Protein AF-A0A928PLF3-F1 (afdb_monomer)

pLDDT: mean 90.2, std 7.39, range [55.94, 96.0]

Mean predicted aligned error: 3.73 Å

Structure (mmCIF, N/CA/C/O backbone):
data_AF-A0A928PLF3-F1
#
_entry.id   AF-A0A928PLF3-F1
#
lo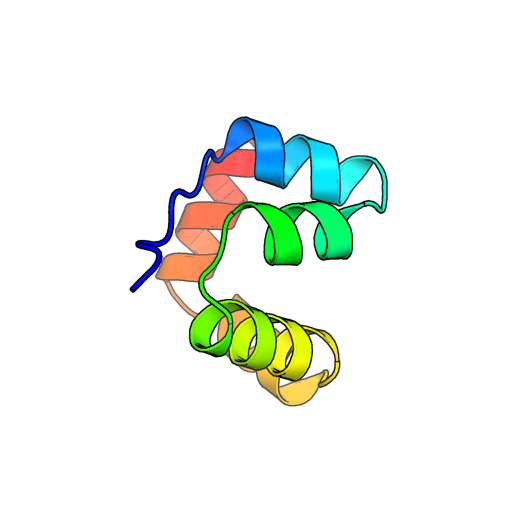op_
_atom_site.group_PDB
_atom_site.id
_atom_site.type_symbol
_atom_site.label_atom_id
_atom_site.label_alt_id
_atom_site.label_comp_id
_atom_site.label_asym_id
_atom_site.label_entity_id
_atom_site.label_seq_id
_atom_site.pdbx_PDB_ins_code
_atom_site.Cartn_x
_atom_site.Cartn_y
_atom_site.Cartn_z
_atom_site.occupancy
_atom_site.B_iso_or_equiv
_atom_site.auth_seq_id
_atom_site.auth_comp_id
_atom_site.auth_asym_id
_atom_site.auth_atom_id
_atom_site.pdbx_PDB_model_num
ATOM 1 N N . MET A 1 1 ? -16.146 8.757 -13.806 1.00 55.94 1 MET A N 1
ATOM 2 C CA . MET A 1 1 ? -14.874 8.158 -13.340 1.00 55.94 1 MET A CA 1
ATOM 3 C C . MET A 1 1 ? -14.805 8.341 -11.829 1.00 55.94 1 MET A C 1
ATOM 5 O O . MET A 1 1 ? -15.078 9.448 -11.380 1.00 55.94 1 MET A O 1
ATOM 9 N N . LYS A 1 2 ? -14.544 7.285 -11.041 1.00 59.41 2 LYS A N 1
ATOM 10 C CA . LYS A 1 2 ? -14.341 7.418 -9.582 1.00 59.41 2 LYS A CA 1
ATOM 11 C C . LYS A 1 2 ? -13.056 8.219 -9.346 1.00 59.41 2 LYS A C 1
ATOM 13 O O . LYS A 1 2 ? -12.046 7.920 -9.974 1.00 59.41 2 LYS A O 1
ATOM 18 N N . LYS A 1 3 ? -13.110 9.231 -8.481 1.00 73.25 3 LYS A N 1
ATOM 19 C CA . LYS A 1 3 ? -11.937 9.980 -8.018 1.00 73.25 3 LYS A CA 1
ATOM 20 C C . LYS A 1 3 ? -11.409 9.303 -6.757 1.00 73.25 3 LYS A C 1
ATOM 22 O O . LYS A 1 3 ? -12.213 8.952 -5.896 1.00 73.25 3 LYS A O 1
ATOM 27 N N . ASP A 1 4 ? -10.097 9.119 -6.673 1.00 83.31 4 ASP A N 1
ATOM 28 C CA . ASP A 1 4 ? -9.457 8.494 -5.516 1.00 83.31 4 ASP A CA 1
ATOM 29 C C . ASP A 1 4 ? -9.715 9.344 -4.257 1.00 83.31 4 ASP A C 1
ATOM 31 O O . ASP A 1 4 ? -9.505 10.561 -4.268 1.00 83.31 4 ASP A O 1
ATOM 35 N N . ASN A 1 5 ? -10.193 8.709 -3.183 1.00 82.75 5 ASN A N 1
ATOM 36 C CA . ASN A 1 5 ? -10.428 9.350 -1.889 1.00 82.75 5 ASN A CA 1
ATOM 37 C C . ASN A 1 5 ? -9.659 8.593 -0.805 1.00 82.75 5 ASN A C 1
ATOM 39 O O . ASN A 1 5 ? -10.145 7.601 -0.269 1.00 82.75 5 ASN A O 1
ATOM 43 N N . ILE A 1 6 ? -8.440 9.041 -0.505 1.00 88.44 6 ILE A N 1
ATOM 44 C CA . ILE A 1 6 ? -7.559 8.342 0.434 1.00 88.44 6 ILE A CA 1
ATOM 45 C C . ILE A 1 6 ? -7.659 8.986 1.815 1.00 88.44 6 ILE A C 1
ATOM 47 O O . ILE A 1 6 ? -7.113 10.062 2.054 1.00 88.44 6 ILE A O 1
ATOM 51 N N . ASN A 1 7 ? -8.317 8.287 2.738 1.00 91.31 7 ASN A N 1
ATOM 52 C CA . ASN A 1 7 ? -8.264 8.591 4.162 1.00 91.31 7 ASN A CA 1
ATOM 53 C C . ASN A 1 7 ? -7.085 7.840 4.805 1.00 91.31 7 ASN A C 1
ATOM 55 O O . ASN A 1 7 ? -7.049 6.612 4.817 1.00 91.31 7 ASN A O 1
ATOM 59 N N . ILE A 1 8 ? -6.122 8.588 5.348 1.00 89.06 8 ILE A N 1
ATOM 60 C CA . ILE A 1 8 ? -4.878 8.054 5.929 1.00 89.06 8 ILE A CA 1
ATOM 61 C C . ILE A 1 8 ? -5.145 7.171 7.156 1.00 89.06 8 ILE A C 1
ATOM 63 O O . ILE A 1 8 ? -4.475 6.155 7.319 1.00 89.06 8 ILE A O 1
ATOM 67 N N . ASN A 1 9 ? -6.146 7.502 7.976 1.00 91.38 9 ASN A N 1
ATOM 68 C CA . ASN A 1 9 ? -6.489 6.707 9.159 1.00 91.38 9 ASN A CA 1
ATOM 69 C C . ASN A 1 9 ? -7.122 5.369 8.765 1.00 91.38 9 ASN A C 1
ATOM 71 O O . ASN A 1 9 ? -6.792 4.332 9.331 1.00 91.38 9 ASN A O 1
ATOM 75 N N . GLU A 1 10 ? -8.000 5.377 7.760 1.00 93.06 10 GLU A N 1
ATOM 76 C CA . GLU A 1 10 ? -8.583 4.143 7.225 1.00 93.06 10 GLU A CA 1
ATOM 77 C C . GLU A 1 10 ? -7.520 3.259 6.564 1.00 93.06 10 GLU A C 1
ATOM 79 O O . GLU A 1 10 ? -7.532 2.047 6.765 1.00 93.06 10 GLU A O 1
ATOM 84 N N . LEU A 1 11 ? -6.569 3.857 5.838 1.00 92.31 11 LEU A N 1
ATOM 85 C CA . LEU A 1 11 ? -5.445 3.132 5.247 1.00 92.31 11 LEU A CA 1
ATOM 86 C C . LEU A 1 11 ? -4.546 2.499 6.321 1.00 92.31 11 LEU A C 1
ATOM 88 O O . LEU A 1 11 ? -4.182 1.333 6.189 1.00 92.31 11 LEU A O 1
ATOM 92 N N . LYS A 1 12 ? -4.217 3.238 7.390 1.00 91.88 12 LYS A N 1
ATOM 93 C CA . LYS A 1 12 ? -3.438 2.715 8.525 1.00 91.88 12 LYS A CA 1
ATOM 94 C C . LYS A 1 12 ? -4.143 1.521 9.171 1.00 91.88 12 LYS A C 1
ATOM 96 O O . LYS A 1 12 ? -3.551 0.451 9.279 1.00 91.88 12 LYS A O 1
ATOM 101 N N . ASN A 1 13 ? -5.427 1.668 9.496 1.00 93.25 13 ASN A N 1
ATOM 102 C CA . ASN A 1 13 ? -6.222 0.589 10.083 1.00 93.25 13 ASN A CA 1
ATOM 103 C C . ASN A 1 13 ? -6.298 -0.638 9.160 1.00 93.25 13 ASN A C 1
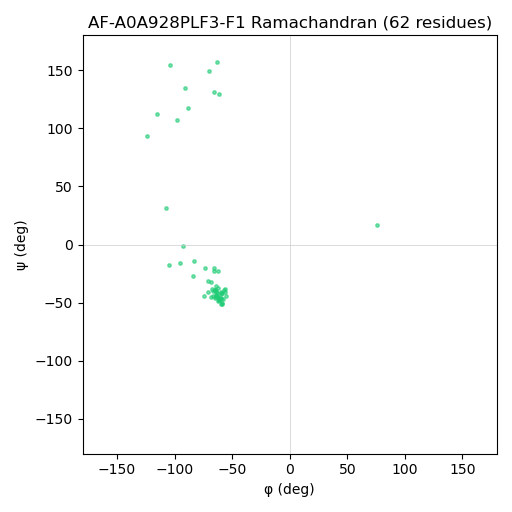ATOM 105 O O . ASN A 1 13 ? -6.206 -1.774 9.623 1.00 93.25 13 ASN A O 1
ATOM 109 N N . ALA A 1 14 ? -6.455 -0.431 7.850 1.00 93.94 14 ALA A N 1
ATOM 110 C CA . ALA A 1 14 ? -6.468 -1.514 6.870 1.00 93.94 14 ALA A CA 1
ATOM 111 C C . ALA A 1 14 ? -5.116 -2.243 6.803 1.00 93.94 14 ALA A C 1
ATOM 113 O O . ALA A 1 14 ? -5.091 -3.471 6.740 1.00 93.94 14 ALA A O 1
ATOM 114 N N . ALA A 1 15 ? -4.000 -1.511 6.876 1.00 89.94 15 ALA A N 1
ATOM 115 C CA . ALA A 1 15 ? -2.656 -2.086 6.920 1.00 89.94 15 ALA A CA 1
ATOM 116 C C . ALA A 1 15 ? -2.411 -2.917 8.187 1.00 89.9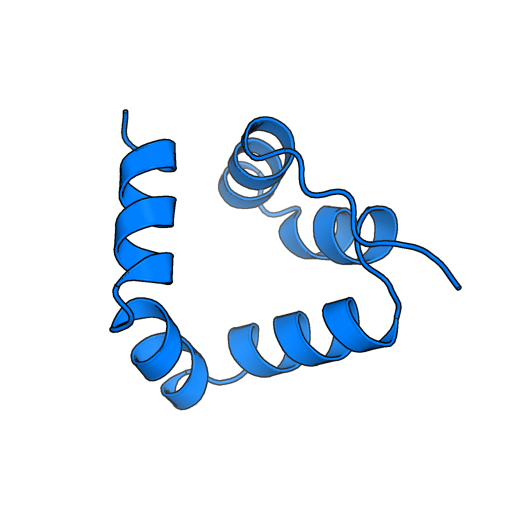4 15 ALA A C 1
ATOM 118 O O . ALA A 1 15 ? -1.901 -4.031 8.096 1.00 89.94 15 ALA A O 1
ATOM 119 N N . GLU A 1 16 ? -2.820 -2.414 9.351 1.00 90.62 16 GLU A N 1
ATOM 120 C CA . GLU A 1 16 ? -2.641 -3.098 10.638 1.00 90.62 16 GLU A CA 1
ATOM 121 C C . GLU A 1 16 ? -3.546 -4.330 10.791 1.00 90.62 16 GLU A C 1
ATOM 123 O O . GLU A 1 16 ? -3.165 -5.304 11.436 1.00 90.62 16 GLU A O 1
ATOM 128 N N . SER A 1 17 ? -4.734 -4.310 10.179 1.00 94.38 17 SER A N 1
ATOM 129 C CA . SER A 1 17 ? -5.714 -5.403 10.262 1.00 94.38 17 SER A CA 1
ATOM 130 C C . SER A 1 17 ? -5.613 -6.440 9.138 1.00 94.38 17 SER A C 1
ATOM 132 O O . SER A 1 17 ? -6.382 -7.399 9.136 1.00 94.38 17 SER A O 1
ATOM 134 N N . GLY A 1 18 ? -4.689 -6.265 8.185 1.00 92.56 18 GLY A N 1
ATOM 135 C CA . GLY A 1 18 ? -4.527 -7.170 7.040 1.00 92.56 18 GLY A CA 1
ATOM 136 C C . GLY A 1 18 ? -5.585 -7.013 5.938 1.00 92.56 18 GLY A C 1
ATOM 137 O O . GLY A 1 18 ? -5.697 -7.885 5.084 1.00 92.56 18 GLY A O 1
ATOM 138 N N . ASN A 1 19 ? -6.330 -5.903 5.922 1.00 94.62 19 ASN A N 1
ATOM 139 C CA . ASN A 1 19 ? -7.450 -5.638 5.004 1.00 94.62 19 ASN A CA 1
ATOM 140 C C . ASN A 1 19 ? -7.114 -4.582 3.930 1.00 94.62 19 ASN A C 1
ATOM 142 O O . ASN A 1 19 ? -7.966 -3.795 3.512 1.00 94.62 19 ASN A O 1
ATOM 146 N N . VAL A 1 20 ? -5.852 -4.510 3.501 1.00 92.44 20 VAL A N 1
ATOM 147 C CA . VAL A 1 20 ? -5.376 -3.491 2.543 1.00 92.44 20 VAL A CA 1
ATOM 148 C C . VAL A 1 20 ? -6.080 -3.597 1.187 1.00 92.44 20 VAL A C 1
ATOM 150 O O . VAL A 1 20 ? -6.394 -2.568 0.587 1.00 92.44 20 VAL A O 1
ATOM 153 N N . ASP A 1 21 ? -6.372 -4.811 0.719 1.00 92.88 21 ASP A N 1
ATOM 154 C CA . ASP A 1 21 ? -7.048 -5.025 -0.565 1.00 92.88 21 ASP A CA 1
ATOM 155 C C . ASP A 1 21 ? -8.467 -4.440 -0.583 1.00 92.88 21 ASP A C 1
ATOM 157 O O . ASP A 1 21 ? -8.834 -3.757 -1.543 1.00 92.88 21 ASP A O 1
ATOM 161 N N . ASP A 1 22 ? -9.219 -4.603 0.508 1.00 93.75 22 ASP A N 1
ATOM 162 C CA . ASP A 1 22 ? -10.565 -4.041 0.655 1.00 93.75 22 ASP A CA 1
ATOM 163 C C . ASP A 1 22 ? -10.540 -2.510 0.643 1.00 93.75 22 ASP A C 1
ATOM 165 O O . ASP A 1 22 ? -11.382 -1.860 0.014 1.00 93.75 22 ASP A O 1
ATOM 169 N N . PHE A 1 23 ? -9.550 -1.911 1.316 1.00 94.69 23 PHE A N 1
ATOM 170 C CA . PHE A 1 23 ? -9.361 -0.464 1.290 1.00 94.69 23 PHE A CA 1
ATOM 171 C C . PHE A 1 23 ? -9.089 0.031 -0.135 1.00 94.69 23 PHE A C 1
ATOM 173 O O . PHE A 1 23 ? -9.697 1.015 -0.566 1.00 94.69 23 PHE A O 1
ATOM 180 N N . ILE A 1 24 ? -8.202 -0.653 -0.862 1.00 94.00 24 ILE A N 1
ATOM 181 C CA . ILE A 1 24 ? -7.843 -0.319 -2.242 1.00 94.00 24 ILE A CA 1
ATOM 182 C C . ILE A 1 24 ? -9.078 -0.374 -3.147 1.00 94.00 24 ILE A C 1
ATOM 184 O O . ILE A 1 24 ? -9.362 0.597 -3.850 1.00 94.00 24 ILE A O 1
ATOM 188 N N . ASP A 1 25 ? -9.836 -1.469 -3.101 1.00 93.25 25 ASP A N 1
ATOM 189 C CA . ASP A 1 25 ? -10.978 -1.679 -3.999 1.00 93.25 25 ASP A CA 1
ATOM 190 C C . ASP A 1 25 ? -12.144 -0.725 -3.710 1.00 93.25 25 ASP A C 1
ATOM 192 O O . ASP A 1 25 ? -12.863 -0.292 -4.621 1.00 93.25 25 ASP A O 1
ATOM 196 N N . LYS A 1 26 ? -12.330 -0.351 -2.440 1.00 93.06 26 LYS A N 1
ATOM 197 C CA . LYS A 1 26 ? -13.386 0.578 -2.029 1.00 93.06 26 LYS A CA 1
ATOM 198 C C . LYS A 1 26 ? -13.070 2.025 -2.414 1.00 93.06 26 LYS A C 1
ATOM 200 O O . LYS A 1 26 ? -13.965 2.731 -2.903 1.00 93.06 26 LYS A O 1
ATOM 205 N N . ASN A 1 27 ? -11.826 2.455 -2.190 1.00 92.62 27 ASN A N 1
ATOM 206 C CA . ASN A 1 27 ? -11.450 3.873 -2.154 1.00 92.62 27 ASN A CA 1
ATOM 207 C C . ASN A 1 27 ? -10.692 4.375 -3.388 1.00 92.62 27 ASN A C 1
ATOM 209 O O . ASN A 1 27 ? -10.639 5.589 -3.608 1.00 92.62 27 ASN A O 1
ATOM 213 N N . LEU A 1 28 ? -10.127 3.477 -4.198 1.00 92.94 28 LEU A N 1
ATOM 214 C CA . LEU A 1 28 ? -9.415 3.840 -5.419 1.00 92.94 28 LEU A CA 1
ATOM 215 C C . LEU A 1 28 ? -10.251 3.555 -6.670 1.00 92.94 28 LEU A C 1
ATOM 217 O O . LEU A 1 28 ? -11.145 2.706 -6.705 1.00 92.94 28 LEU A O 1
ATOM 221 N N . SER A 1 29 ? -9.960 4.294 -7.734 1.00 94.25 29 SER A N 1
ATOM 222 C CA . SER A 1 29 ? -10.395 3.960 -9.085 1.00 94.25 29 SER A CA 1
ATOM 223 C C . SER A 1 29 ? -9.780 2.630 -9.536 1.00 94.25 29 SER A C 1
ATOM 225 O O . SER A 1 29 ? -8.731 2.220 -9.043 1.00 94.25 29 SER A O 1
ATOM 227 N N . SER A 1 30 ? -10.409 1.957 -10.504 1.00 92.75 30 SER A N 1
ATOM 228 C CA . SER A 1 30 ? -9.943 0.644 -10.979 1.00 92.75 30 SER A CA 1
ATOM 229 C C . SER A 1 30 ? -8.494 0.674 -11.488 1.00 92.75 30 SER A C 1
ATOM 231 O O . SER A 1 30 ? -7.716 -0.229 -11.182 1.00 92.75 30 SER A O 1
ATOM 233 N N . ASP A 1 31 ? -8.104 1.742 -12.189 1.00 93.25 31 ASP A N 1
ATOM 234 C CA . ASP A 1 31 ? -6.740 1.902 -12.699 1.00 93.25 31 ASP A CA 1
ATOM 235 C C . ASP A 1 31 ? -5.724 2.121 -11.572 1.00 93.25 31 ASP A C 1
ATOM 237 O O . ASP A 1 31 ? -4.662 1.492 -11.568 1.00 93.25 31 ASP A O 1
ATOM 241 N N . SER A 1 32 ? -6.046 2.983 -10.601 1.00 92.38 32 SER A N 1
ATOM 242 C CA . SER A 1 32 ? -5.200 3.218 -9.426 1.00 92.38 32 SER A CA 1
ATOM 243 C C . SER A 1 32 ? -5.074 1.951 -8.577 1.00 92.38 32 SER A C 1
ATOM 245 O O . SER A 1 32 ? -3.963 1.560 -8.227 1.00 92.38 32 SER A O 1
ATOM 247 N N . ALA A 1 33 ? -6.185 1.256 -8.321 1.00 94.12 33 ALA A N 1
ATOM 248 C CA . ALA A 1 33 ? -6.214 0.004 -7.572 1.00 94.12 33 ALA A CA 1
ATOM 249 C C . ALA A 1 33 ? -5.329 -1.066 -8.217 1.00 94.12 33 ALA A C 1
ATOM 251 O O . ALA A 1 33 ? -4.494 -1.673 -7.545 1.00 94.12 33 ALA A O 1
ATOM 252 N 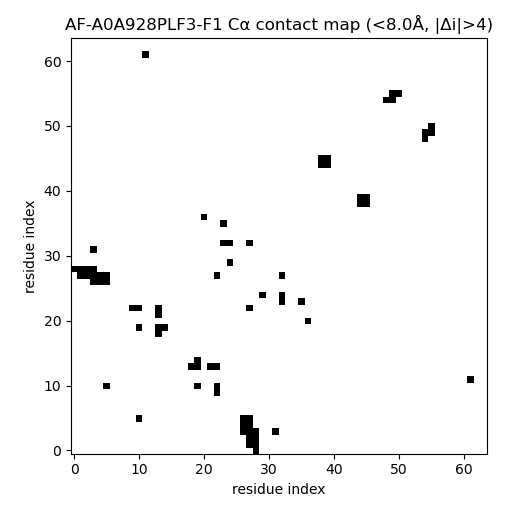N . LYS A 1 34 ? -5.448 -1.247 -9.539 1.00 94.88 34 LYS A N 1
ATOM 253 C CA . LYS A 1 34 ? -4.622 -2.199 -10.288 1.00 94.88 34 LYS A CA 1
ATOM 254 C C . LYS A 1 34 ? -3.133 -1.878 -10.159 1.00 94.88 34 LYS A C 1
ATOM 256 O O . LYS A 1 34 ? -2.349 -2.782 -9.885 1.00 94.88 34 LYS A O 1
ATOM 261 N N . LYS A 1 35 ? -2.745 -0.609 -10.319 1.00 92.44 35 LYS A N 1
ATOM 262 C CA . LYS A 1 35 ? -1.342 -0.182 -10.183 1.00 92.44 35 LYS A CA 1
ATOM 263 C C . LYS A 1 35 ? -0.805 -0.420 -8.775 1.00 92.44 35 LYS A C 1
ATOM 265 O O . LYS A 1 35 ? 0.295 -0.944 -8.632 1.00 92.44 35 LYS A O 1
ATOM 270 N N . VAL A 1 36 ? -1.57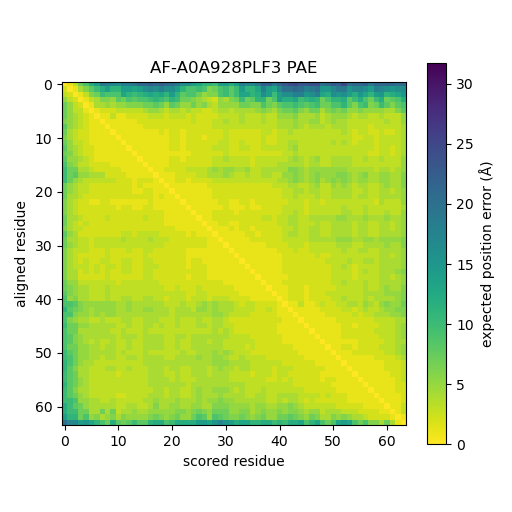7 -0.068 -7.745 1.00 91.75 36 VAL A N 1
ATOM 271 C CA . VAL A 1 36 ? -1.169 -0.272 -6.349 1.00 91.75 36 VAL A CA 1
ATOM 272 C C . VAL A 1 36 ? -0.995 -1.762 -6.059 1.00 91.75 36 VAL A C 1
ATOM 274 O O . VAL A 1 36 ? 0.063 -2.154 -5.577 1.00 91.75 36 VAL A O 1
ATOM 277 N N . LYS A 1 37 ? -1.962 -2.608 -6.434 1.00 93.44 37 LYS A N 1
ATOM 278 C CA . LYS A 1 37 ? -1.868 -4.067 -6.255 1.00 93.44 37 LYS A CA 1
ATOM 279 C C . LYS A 1 37 ? -0.668 -4.668 -6.988 1.00 93.44 37 LYS A C 1
ATOM 281 O O . LYS A 1 37 ? 0.042 -5.490 -6.420 1.00 93.44 37 LYS A O 1
ATOM 286 N N . GLN A 1 38 ? -0.395 -4.219 -8.215 1.00 93.69 38 GLN A N 1
ATOM 287 C CA . GLN A 1 38 ? 0.790 -4.643 -8.966 1.00 93.69 38 GLN A CA 1
ATOM 288 C C . GLN A 1 38 ? 2.086 -4.292 -8.232 1.00 93.69 38 GLN A C 1
ATOM 290 O O . GLN A 1 38 ? 2.946 -5.157 -8.085 1.00 93.69 38 GLN A O 1
ATOM 295 N N . ILE A 1 39 ? 2.206 -3.058 -7.733 1.00 91.62 39 ILE A N 1
ATOM 296 C CA . ILE A 1 39 ? 3.385 -2.636 -6.970 1.00 91.62 39 ILE A CA 1
ATOM 297 C C . ILE A 1 39 ? 3.526 -3.482 -5.704 1.00 91.62 39 ILE A C 1
ATOM 299 O O . ILE A 1 39 ? 4.607 -4.000 -5.474 1.00 91.62 39 ILE A O 1
ATOM 303 N N . LEU A 1 40 ? 2.458 -3.674 -4.922 1.00 89.69 40 LEU A N 1
ATOM 304 C CA . LEU A 1 40 ? 2.494 -4.451 -3.674 1.00 89.69 40 LEU A CA 1
ATOM 305 C C . LEU A 1 40 ? 2.779 -5.948 -3.885 1.00 89.69 40 LEU A C 1
ATOM 307 O O . LEU A 1 40 ? 3.259 -6.615 -2.974 1.00 89.69 40 LEU A O 1
ATOM 311 N N . SER A 1 41 ? 2.501 -6.482 -5.076 1.00 93.00 41 SER A N 1
ATOM 312 C CA . SER A 1 41 ? 2.834 -7.867 -5.431 1.00 93.00 41 SER A CA 1
ATOM 313 C C . SER A 1 41 ? 4.282 -8.060 -5.898 1.00 93.00 41 SER A C 1
ATOM 315 O O . SER A 1 41 ? 4.750 -9.195 -5.971 1.00 93.00 41 SER A O 1
ATOM 317 N N . ASP A 1 42 ? 4.997 -6.974 -6.217 1.00 94.56 42 ASP A N 1
ATOM 318 C CA . ASP A 1 42 ? 6.355 -7.018 -6.757 1.00 94.56 42 ASP A CA 1
ATOM 319 C C . ASP A 1 42 ? 7.364 -6.382 -5.799 1.00 94.56 42 ASP A C 1
ATOM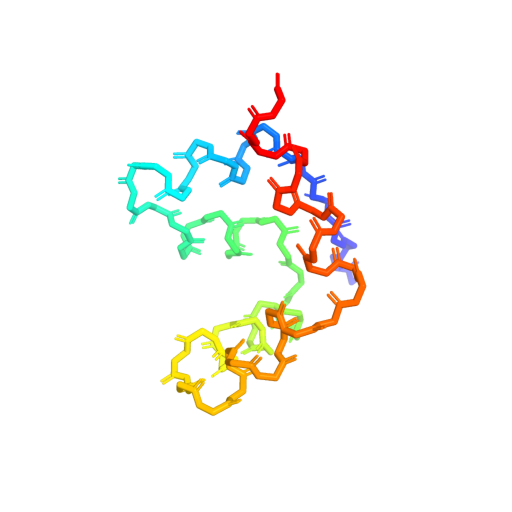 321 O O . ASP A 1 42 ? 7.411 -5.165 -5.604 1.00 94.56 42 ASP A O 1
ATOM 325 N N . ARG A 1 43 ? 8.246 -7.214 -5.242 1.00 91.88 43 ARG A N 1
ATOM 326 C CA . ARG A 1 43 ? 9.243 -6.790 -4.252 1.00 91.88 43 ARG A CA 1
ATOM 327 C C . ARG A 1 43 ? 10.124 -5.643 -4.750 1.00 91.88 43 ARG A C 1
ATOM 329 O O . ARG A 1 43 ? 10.354 -4.690 -4.012 1.00 91.88 43 ARG A O 1
ATOM 336 N N . ALA A 1 44 ? 10.596 -5.712 -5.994 1.00 94.31 44 ALA A N 1
ATOM 337 C CA . ALA A 1 44 ? 11.488 -4.696 -6.548 1.00 94.31 44 ALA A CA 1
ATOM 338 C C . ALA A 1 44 ? 10.779 -3.339 -6.706 1.00 94.31 44 ALA A C 1
ATOM 340 O O . ALA A 1 44 ? 11.357 -2.285 -6.425 1.00 94.31 44 ALA A O 1
ATOM 341 N N . SER A 1 45 ? 9.517 -3.351 -7.134 1.00 93.50 45 SER A N 1
ATOM 342 C CA . SER A 1 45 ? 8.680 -2.154 -7.227 1.00 93.50 45 SER A CA 1
ATOM 343 C C . SER A 1 45 ? 8.346 -1.586 -5.850 1.00 93.50 45 SER A C 1
ATOM 345 O O . SER A 1 45 ? 8.386 -0.366 -5.682 1.00 93.50 45 SER A O 1
ATOM 347 N N . MET A 1 46 ? 8.092 -2.436 -4.850 1.00 91.62 46 MET A N 1
ATOM 348 C CA . MET A 1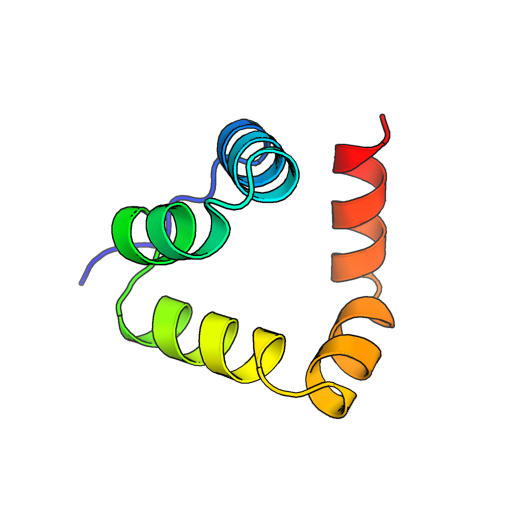 46 ? 7.920 -1.996 -3.462 1.00 91.62 46 MET A CA 1
ATOM 349 C C . MET A 1 46 ? 9.175 -1.322 -2.911 1.00 91.62 46 MET A C 1
ATOM 351 O O . MET A 1 46 ? 9.080 -0.240 -2.340 1.00 91.62 46 MET A O 1
ATOM 355 N N . GLU A 1 47 ? 10.350 -1.927 -3.087 1.00 93.94 47 GLU A N 1
ATOM 356 C CA . GLU A 1 47 ? 11.618 -1.364 -2.607 1.00 93.94 47 GLU A CA 1
ATOM 357 C C . GLU A 1 47 ? 11.888 0.008 -3.237 1.00 93.94 47 GLU A C 1
ATOM 359 O O . GLU A 1 47 ? 12.238 0.965 -2.540 1.00 93.94 47 GLU A O 1
ATOM 364 N N . LYS A 1 48 ? 11.628 0.144 -4.544 1.00 94.38 48 LYS A N 1
ATOM 365 C CA . LYS A 1 48 ? 11.693 1.436 -5.238 1.00 94.38 48 LYS A CA 1
ATOM 366 C C . LYS A 1 48 ? 10.696 2.439 -4.667 1.00 94.38 48 LYS A C 1
ATOM 368 O O . LYS A 1 48 ? 11.096 3.567 -4.386 1.00 94.38 48 LYS A O 1
ATOM 373 N N . LEU A 1 49 ? 9.438 2.046 -4.454 1.00 91.75 49 LEU A N 1
ATOM 374 C CA . LEU A 1 49 ? 8.412 2.914 -3.871 1.00 91.75 49 LEU A CA 1
ATOM 375 C C . LEU A 1 49 ? 8.829 3.406 -2.479 1.00 91.75 49 LEU A C 1
ATOM 377 O O . LEU A 1 49 ? 8.839 4.611 -2.243 1.00 91.75 49 LEU A O 1
ATOM 381 N N . LEU A 1 50 ? 9.236 2.502 -1.585 1.00 91.50 50 LEU A N 1
ATOM 382 C CA . LEU A 1 50 ? 9.659 2.826 -0.216 1.00 91.50 50 LEU A CA 1
ATOM 383 C C . LEU A 1 50 ? 10.905 3.728 -0.172 1.00 91.50 50 LEU A C 1
ATOM 385 O O . LEU A 1 50 ? 11.130 4.440 0.808 1.00 91.50 50 LEU A O 1
ATOM 389 N N . SER A 1 51 ? 11.707 3.738 -1.239 1.00 94.50 51 SER A N 1
ATOM 390 C CA . SER A 1 51 ? 12.873 4.619 -1.349 1.00 94.50 51 SER A CA 1
ATOM 391 C C . SER A 1 51 ? 12.510 6.093 -1.605 1.00 94.50 51 SER A C 1
ATOM 393 O O . SER A 1 51 ? 13.323 6.980 -1.308 1.00 94.50 51 SER A O 1
ATOM 395 N N . THR A 1 52 ? 11.299 6.362 -2.108 1.00 95.50 52 THR A N 1
ATOM 396 C CA . THR A 1 52 ? 10.850 7.704 -2.512 1.00 95.50 52 THR A CA 1
ATOM 397 C C . THR A 1 52 ? 10.623 8.643 -1.317 1.00 95.50 52 THR A C 1
ATOM 399 O O . THR A 1 52 ? 10.253 8.185 -0.228 1.00 95.50 52 THR A O 1
ATOM 402 N N . PRO A 1 53 ? 10.828 9.966 -1.479 1.00 96.00 53 PRO A N 1
ATOM 403 C CA . PRO A 1 53 ? 10.500 10.949 -0.445 1.00 96.00 53 PRO A CA 1
ATOM 404 C C . PRO A 1 53 ? 9.033 10.897 -0.001 1.00 96.00 53 PRO A C 1
ATOM 406 O O . PRO A 1 53 ? 8.745 11.028 1.188 1.00 96.00 53 PRO A O 1
ATOM 409 N N . GLU A 1 54 ? 8.112 10.663 -0.934 1.00 91.88 54 GLU A N 1
ATOM 410 C CA . GLU A 1 54 ? 6.672 10.621 -0.685 1.00 91.88 54 GLU A CA 1
ATOM 411 C C . GLU A 1 54 ? 6.294 9.425 0.193 1.00 91.88 54 GLU A C 1
ATOM 413 O O . GLU A 1 54 ? 5.554 9.587 1.164 1.00 91.88 54 GLU A O 1
ATOM 418 N N . ALA A 1 55 ? 6.846 8.238 -0.088 1.00 92.06 55 ALA A N 1
ATOM 419 C CA . ALA A 1 55 ? 6.612 7.055 0.738 1.00 92.06 55 ALA A CA 1
ATOM 420 C C . ALA A 1 55 ? 7.193 7.219 2.148 1.00 92.06 55 ALA A C 1
ATOM 422 O O . ALA A 1 55 ? 6.546 6.852 3.128 1.00 92.06 55 ALA A O 1
ATOM 423 N N . LYS A 1 56 ? 8.376 7.833 2.275 1.00 93.31 56 LYS A N 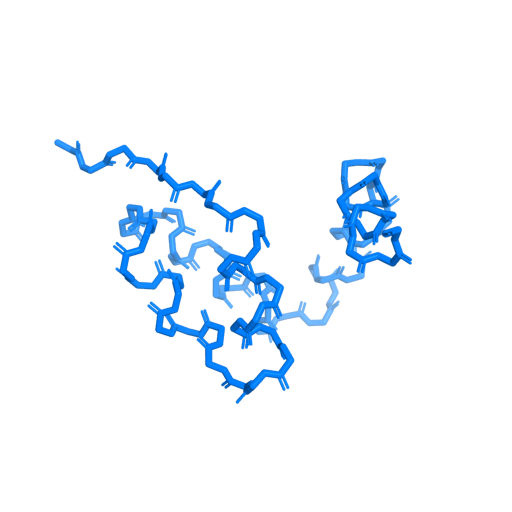1
ATOM 424 C CA . LYS A 1 56 ? 8.981 8.145 3.581 1.00 93.31 56 LYS A CA 1
ATOM 425 C C . LYS A 1 56 ? 8.135 9.138 4.377 1.00 93.31 56 LYS A C 1
ATOM 427 O O . LYS A 1 56 ? 7.921 8.944 5.573 1.00 93.31 56 LYS A O 1
ATOM 432 N N . ALA A 1 57 ? 7.628 10.182 3.721 1.00 92.75 57 ALA A N 1
ATOM 433 C CA . ALA A 1 57 ? 6.745 11.162 4.344 1.00 92.75 57 ALA A CA 1
ATOM 434 C C . ALA A 1 57 ? 5.409 10.538 4.777 1.00 92.75 57 ALA A C 1
ATOM 436 O O . ALA A 1 57 ? 4.905 10.860 5.852 1.00 92.75 57 ALA A O 1
ATOM 437 N N . LEU A 1 58 ? 4.853 9.626 3.974 1.00 89.69 58 LEU A N 1
ATOM 438 C CA . LEU A 1 58 ? 3.655 8.871 4.334 1.00 89.69 58 LEU A CA 1
ATOM 439 C C . LEU A 1 58 ? 3.909 7.944 5.527 1.00 89.69 58 LEU A C 1
ATOM 441 O O . LEU A 1 58 ? 3.122 7.948 6.467 1.00 89.69 58 LEU A O 1
ATOM 445 N N . PHE A 1 59 ? 5.018 7.202 5.528 1.00 89.06 59 PHE A N 1
ATOM 446 C CA . PHE A 1 59 ? 5.373 6.311 6.635 1.00 89.06 59 PHE A CA 1
ATOM 447 C C . PHE A 1 59 ? 5.503 7.074 7.956 1.00 89.06 59 PHE A C 1
ATOM 449 O O . PHE A 1 59 ? 4.969 6.644 8.974 1.00 89.06 59 PHE A O 1
ATOM 456 N N . LYS A 1 60 ? 6.117 8.262 7.919 1.00 89.81 60 LYS A N 1
ATOM 457 C CA . LYS A 1 60 ? 6.203 9.149 9.082 1.00 89.81 60 LYS A CA 1
ATOM 458 C C . LYS A 1 60 ? 4.819 9.498 9.654 1.00 89.81 60 LYS A C 1
ATOM 460 O O . LYS A 1 60 ? 4.641 9.431 10.862 1.00 89.81 60 LYS A O 1
ATOM 465 N N . LYS A 1 61 ? 3.822 9.759 8.798 1.00 87.12 61 LYS A N 1
ATOM 466 C CA . LYS A 1 61 ? 2.427 10.012 9.219 1.00 87.12 61 LYS A CA 1
ATOM 467 C C . LYS A 1 61 ? 1.734 8.800 9.850 1.00 87.12 61 LYS A C 1
ATOM 469 O O . LYS A 1 61 ? 0.714 8.980 10.498 1.00 87.12 61 LYS A O 1
ATOM 474 N N . PHE A 1 62 ? 2.220 7.579 9.620 1.00 82.88 62 PHE A N 1
ATOM 475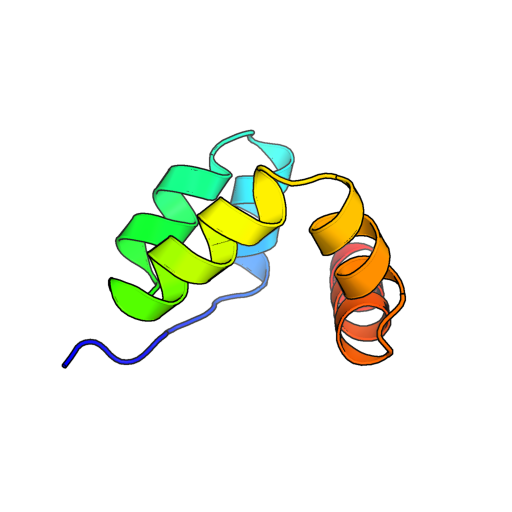 C CA . PHE A 1 62 ? 1.681 6.384 10.275 1.00 82.88 62 PHE A CA 1
ATOM 476 C C . PHE A 1 62 ? 2.281 6.150 11.659 1.00 82.88 62 PHE A C 1
ATOM 478 O O . PHE A 1 62 ? 1.626 5.532 12.499 1.00 82.88 62 PHE A O 1
ATOM 485 N N . THR A 1 63 ? 3.508 6.617 11.886 1.00 80.50 63 THR A N 1
ATOM 486 C CA . THR A 1 63 ? 4.249 6.416 13.139 1.00 80.50 63 THR A CA 1
ATOM 487 C C . THR A 1 63 ? 4.119 7.565 14.139 1.00 80.50 63 THR A C 1
ATOM 489 O O . THR A 1 63 ? 4.476 7.381 15.299 1.00 80.50 63 THR A O 1
ATOM 492 N N . GLU A 1 64 ? 3.661 8.733 13.689 1.00 71.75 64 GLU A N 1
ATOM 493 C CA . GLU A 1 64 ? 3.288 9.886 14.527 1.00 71.75 64 GLU A CA 1
ATOM 494 C C . GLU A 1 64 ? 1.838 9.776 15.017 1.00 71.75 64 GLU A C 1
ATOM 496 O O . GLU A 1 64 ? 1.583 10.225 16.155 1.00 71.75 64 GLU A O 1
#

Solvent-accessible surface area (backbone atoms only — not comparable to full-atom values): 3728 Å² total; per-residue (Å²): 131,72,72,69,55,86,53,68,68,61,51,50,52,19,59,77,70,73,40,47,67,60,52,34,65,72,34,34,27,73,69,58,31,51,51,52,54,53,33,74,75,31,70,70,52,38,54,56,48,60,68,34,70,65,45,46,55,50,52,48,66,74,76,108

Secondary structure (DSSP, 8-state):
-PPP---HHHHHHHHHHT-HHHHHHHHS-HHHHHHHHHHHH-HHHHHHHHHSHHHHHHHHHHH-

Foldseek 3Di:
DQDADDDLVVCLVCVVVVNNLVVLVVGHDPVSSVVVVVLVVDPVSVVVQCVDPVVVVSVVVSVD

Sequence (64 aa):
MKKDNININELKNAAESGNVDDFIDKNLSSDSAKKVKQILSDRASMEKLLSTPEAKALFKKFTE

Radius of gyration: 11.88 Å; Cα contacts (8 Å, |Δi|>4): 38; chains: 1; bounding box: 28×19×28 Å